Protein AF-A0A521EK55-F1 (afdb_monomer_lite)

Sequence (123 aa):
MVRRIFEGYASGLSARALAAALNAESVRSPGVGSGQWSFSTISGNAKRGTGILNNELYIGRLVWNRQRFIKDPGTGKRQTRPNPPEEWVIYLRIIDDDLWQRVKALQDDVQADLPPGTSHGLM

pLDDT: mean 73.56, std 17.61, range [38.31, 95.31]

Structure (mmCIF, N/CA/C/O backbone):
data_AF-A0A521EK55-F1
#
_entry.id   AF-A0A521EK55-F1
#
loop_
_atom_site.group_PDB
_atom_site.id
_atom_site.type_symbol
_atom_site.label_atom_id
_atom_site.label_alt_id
_atom_site.label_comp_id
_atom_site.label_asym_id
_atom_site.label_entity_id
_atom_site.label_seq_id
_atom_site.pdbx_PDB_ins_code
_atom_site.Cartn_x
_atom_site.Cartn_y
_atom_site.Cartn_z
_atom_site.occupancy
_atom_site.B_iso_or_equiv
_atom_site.auth_seq_id
_atom_site.auth_comp_id
_atom_site.auth_asym_id
_atom_site.auth_atom_id
_atom_site.pdbx_PDB_model_num
ATOM 1 N N . MET A 1 1 ? -2.452 5.890 -12.366 1.00 82.06 1 MET A N 1
ATOM 2 C CA . MET A 1 1 ? -1.361 5.352 -11.521 1.00 82.06 1 MET A CA 1
ATOM 3 C C . MET A 1 1 ? -1.876 4.453 -10.401 1.00 82.06 1 MET A C 1
ATOM 5 O O . MET A 1 1 ? -1.532 3.284 -10.395 1.00 82.06 1 MET A O 1
ATOM 9 N N . VAL A 1 2 ? -2.756 4.940 -9.516 1.00 85.06 2 VAL A N 1
ATOM 10 C CA . VAL A 1 2 ? -3.356 4.131 -8.430 1.00 85.06 2 VAL A CA 1
ATOM 11 C C . VAL A 1 2 ? -4.012 2.843 -8.947 1.00 85.06 2 VAL A C 1
ATOM 13 O O . VAL A 1 2 ? -3.672 1.769 -8.473 1.00 85.06 2 VAL A O 1
ATOM 16 N N . ARG A 1 3 ? -4.855 2.926 -9.988 1.00 87.31 3 ARG A N 1
ATOM 17 C CA . ARG A 1 3 ? -5.483 1.753 -10.628 1.00 87.31 3 ARG A CA 1
ATOM 18 C C . ARG A 1 3 ? -4.469 0.671 -11.034 1.00 87.31 3 ARG A C 1
ATOM 20 O O . ARG A 1 3 ? -4.626 -0.474 -10.643 1.00 87.31 3 ARG A O 1
ATOM 27 N N . ARG A 1 4 ? -3.382 1.061 -11.706 1.00 90.19 4 ARG A N 1
ATOM 28 C CA . ARG A 1 4 ? -2.299 0.156 -12.128 1.00 90.19 4 ARG A CA 1
ATOM 29 C C . ARG A 1 4 ? -1.608 -0.537 -10.949 1.00 90.19 4 ARG A C 1
ATOM 31 O O . ARG A 1 4 ? -1.253 -1.703 -11.051 1.00 90.19 4 ARG A O 1
ATOM 38 N N . ILE A 1 5 ? -1.404 0.177 -9.841 1.00 92.81 5 ILE A N 1
ATOM 39 C CA . ILE A 1 5 ? -0.825 -0.396 -8.615 1.00 92.81 5 ILE A CA 1
ATOM 40 C C . ILE A 1 5 ? -1.760 -1.460 -8.034 1.00 92.81 5 ILE A C 1
ATOM 42 O O . ILE A 1 5 ? -1.294 -2.534 -7.673 1.00 92.81 5 ILE A O 1
ATOM 46 N N . PHE A 1 6 ? -3.064 -1.177 -7.977 1.00 92.88 6 PHE A N 1
ATOM 47 C CA . PHE A 1 6 ? -4.069 -2.133 -7.507 1.00 92.88 6 PHE A CA 1
ATOM 48 C C . PHE A 1 6 ? -4.172 -3.355 -8.427 1.00 92.88 6 PHE A C 1
ATOM 50 O O . PHE A 1 6 ? -4.144 -4.477 -7.937 1.00 92.88 6 PHE A O 1
ATOM 57 N N . GLU A 1 7 ? -4.232 -3.153 -9.744 1.00 93.69 7 GLU A N 1
ATOM 58 C CA . GLU A 1 7 ? -4.298 -4.234 -10.737 1.00 93.69 7 GLU A CA 1
ATOM 59 C C . GLU A 1 7 ? -3.045 -5.113 -10.706 1.00 93.69 7 GLU A C 1
ATOM 61 O O . GLU A 1 7 ? -3.156 -6.332 -10.633 1.00 93.69 7 GLU A O 1
ATOM 66 N N . GLY A 1 8 ? -1.854 -4.508 -10.692 1.00 94.00 8 GLY A N 1
ATOM 67 C CA . GLY A 1 8 ? -0.599 -5.253 -10.626 1.00 94.00 8 GLY A CA 1
ATOM 68 C C . GLY A 1 8 ? -0.430 -6.017 -9.311 1.00 94.00 8 GLY A C 1
ATOM 69 O O . GLY A 1 8 ? 0.065 -7.140 -9.305 1.00 94.00 8 GLY A O 1
ATOM 70 N N . TYR A 1 9 ? -0.874 -5.443 -8.190 1.00 95.19 9 TYR A N 1
ATOM 71 C CA . TYR A 1 9 ? -0.860 -6.151 -6.910 1.00 95.19 9 TYR A CA 1
ATOM 72 C C . TYR A 1 9 ? -1.861 -7.315 -6.904 1.00 95.19 9 TYR A C 1
ATOM 74 O O . TYR A 1 9 ? -1.515 -8.420 -6.497 1.00 95.19 9 TYR A O 1
ATOM 82 N N . ALA A 1 10 ? -3.071 -7.101 -7.432 1.00 93.50 10 ALA A N 1
ATOM 83 C CA . ALA A 1 10 ? -4.088 -8.143 -7.579 1.00 93.50 10 ALA A CA 1
ATOM 84 C C . ALA A 1 10 ? -3.670 -9.261 -8.551 1.00 93.50 10 ALA A C 1
ATOM 86 O O . ALA A 1 10 ? -4.125 -10.391 -8.408 1.00 93.50 10 ALA A O 1
ATOM 87 N N . SER A 1 11 ? -2.778 -8.978 -9.506 1.00 93.56 11 SER A N 1
ATOM 88 C CA . SER A 1 11 ? -2.176 -9.986 -10.385 1.00 93.56 11 SER A CA 1
ATOM 89 C C . SER A 1 11 ? -0.963 -10.699 -9.766 1.00 93.56 11 SER A C 1
ATOM 91 O O . SER A 1 11 ? -0.262 -11.419 -10.472 1.00 93.56 11 SER A O 1
ATOM 93 N N . GLY A 1 12 ? -0.672 -10.477 -8.479 1.00 92.94 12 GLY A N 1
ATOM 94 C CA . GLY A 1 12 ? 0.390 -11.161 -7.735 1.00 92.94 12 GLY A CA 1
ATOM 95 C C . GLY A 1 12 ? 1.740 -10.438 -7.685 1.00 92.94 12 GLY A C 1
ATOM 96 O O . GLY A 1 12 ? 2.698 -10.981 -7.134 1.00 92.94 12 GLY A O 1
ATOM 97 N N . LEU A 1 13 ? 1.866 -9.215 -8.217 1.00 95.31 13 LEU A N 1
ATOM 98 C CA . LEU A 1 13 ? 3.109 -8.454 -8.063 1.00 95.31 13 LEU A CA 1
ATOM 99 C C . LEU A 1 13 ? 3.259 -7.959 -6.625 1.00 95.31 13 LEU A C 1
ATOM 101 O O . LEU A 1 13 ? 2.372 -7.324 -6.060 1.00 95.31 13 LEU A O 1
ATOM 105 N N . SER A 1 14 ? 4.444 -8.155 -6.046 1.00 95.25 14 SER A N 1
ATOM 106 C CA . SER A 1 14 ? 4.747 -7.565 -4.743 1.00 95.25 14 SER A CA 1
ATOM 107 C C . SER A 1 14 ? 4.822 -6.035 -4.831 1.00 95.25 14 SER A C 1
ATOM 109 O O . SER A 1 14 ? 5.241 -5.461 -5.838 1.00 95.25 14 SER A O 1
ATOM 111 N N . ALA A 1 15 ? 4.526 -5.341 -3.730 1.00 93.19 15 ALA A N 1
ATOM 112 C CA . ALA A 1 15 ? 4.696 -3.887 -3.664 1.00 93.19 15 ALA A CA 1
ATOM 113 C C . ALA A 1 15 ? 6.163 -3.436 -3.875 1.00 93.19 15 ALA A C 1
ATOM 115 O O . ALA A 1 15 ? 6.400 -2.300 -4.278 1.00 93.19 15 ALA A O 1
ATOM 116 N N . ARG A 1 16 ? 7.154 -4.319 -3.655 1.00 95.25 16 ARG A N 1
ATOM 117 C CA . ARG A 1 16 ? 8.564 -4.053 -3.997 1.00 95.25 16 ARG A CA 1
ATOM 118 C C . ARG A 1 16 ? 8.771 -4.077 -5.509 1.00 95.25 16 ARG A C 1
ATOM 120 O O . ARG A 1 16 ? 9.396 -3.163 -6.038 1.00 95.25 16 ARG A O 1
ATOM 127 N N . ALA A 1 17 ? 8.214 -5.080 -6.187 1.00 95.12 17 ALA A N 1
ATOM 128 C CA . ALA A 1 17 ? 8.273 -5.192 -7.641 1.00 95.12 17 ALA A CA 1
ATOM 129 C C . ALA A 1 17 ? 7.563 -4.013 -8.321 1.00 95.12 17 ALA A C 1
ATOM 131 O O . ALA A 1 17 ? 8.116 -3.410 -9.235 1.00 95.12 17 ALA A O 1
ATOM 132 N N . LEU A 1 18 ? 6.391 -3.616 -7.815 1.00 95.19 18 LEU A N 1
ATOM 133 C CA . LEU A 1 18 ? 5.672 -2.439 -8.306 1.00 95.19 18 LEU A CA 1
ATOM 134 C C . LEU A 1 18 ? 6.480 -1.149 -8.118 1.00 95.19 18 LEU A C 1
ATOM 136 O O . LEU A 1 18 ? 6.595 -0.368 -9.056 1.00 95.19 18 LEU A O 1
ATOM 140 N N . ALA A 1 19 ? 7.081 -0.929 -6.944 1.00 93.56 19 ALA A N 1
ATOM 141 C CA . ALA A 1 19 ? 7.916 0.251 -6.713 1.00 93.56 19 ALA A CA 1
ATOM 142 C C . ALA A 1 19 ? 9.135 0.288 -7.650 1.00 93.56 19 ALA A C 1
ATOM 144 O O . ALA A 1 19 ? 9.441 1.333 -8.220 1.00 93.56 19 ALA A O 1
ATOM 145 N N . ALA A 1 20 ? 9.807 -0.852 -7.840 1.00 94.50 20 ALA A N 1
ATOM 146 C CA . ALA A 1 20 ? 10.946 -0.961 -8.745 1.00 94.50 20 ALA A CA 1
ATOM 147 C C . ALA A 1 20 ? 10.552 -0.672 -10.201 1.00 94.50 20 ALA A C 1
ATOM 149 O O . ALA A 1 20 ? 11.220 0.124 -10.856 1.00 94.50 20 ALA A O 1
ATOM 150 N N . ALA A 1 21 ? 9.442 -1.246 -10.677 1.00 93.94 21 ALA A N 1
ATOM 151 C CA . ALA A 1 21 ? 8.931 -1.005 -12.025 1.00 93.94 21 ALA A CA 1
ATOM 152 C C . ALA A 1 21 ? 8.595 0.478 -12.252 1.00 93.94 21 ALA A C 1
ATOM 154 O O . ALA A 1 21 ? 9.042 1.080 -13.224 1.00 93.94 21 ALA A O 1
ATOM 155 N N . LEU A 1 22 ? 7.887 1.106 -11.309 1.00 91.88 22 LEU A N 1
ATOM 156 C CA . LEU A 1 22 ? 7.521 2.521 -11.409 1.00 91.88 22 LEU A CA 1
ATOM 157 C C . LEU A 1 22 ? 8.743 3.452 -11.390 1.00 91.88 22 LEU A C 1
ATOM 159 O O . LEU A 1 22 ? 8.761 4.452 -12.106 1.00 91.88 22 LEU A O 1
ATOM 163 N N . ASN A 1 23 ? 9.773 3.118 -10.610 1.00 92.56 23 ASN A N 1
ATOM 164 C CA . ASN A 1 23 ? 11.032 3.864 -10.604 1.00 92.56 23 ASN A CA 1
ATOM 165 C C . ASN A 1 23 ? 11.825 3.684 -11.902 1.00 92.56 23 ASN A C 1
ATOM 167 O O . ASN A 1 23 ? 12.367 4.664 -12.407 1.00 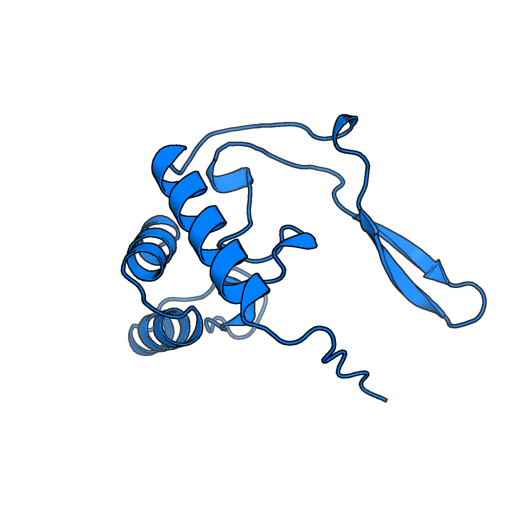92.56 23 ASN A O 1
ATOM 171 N N . ALA A 1 24 ? 11.879 2.468 -12.452 1.00 92.31 24 ALA A N 1
ATOM 172 C CA . ALA A 1 24 ? 12.539 2.197 -13.731 1.00 92.31 24 ALA A CA 1
ATOM 173 C C . ALA A 1 24 ? 11.883 2.979 -14.881 1.00 92.31 24 ALA A C 1
ATOM 175 O O . ALA A 1 24 ? 12.561 3.481 -15.772 1.00 92.31 24 ALA A O 1
ATOM 176 N N . GLU A 1 25 ? 10.568 3.168 -14.805 1.00 91.25 25 GLU A N 1
ATOM 177 C CA . GLU A 1 25 ? 9.789 3.985 -15.738 1.00 91.25 25 GLU A CA 1
ATOM 178 C C . GLU A 1 25 ? 9.851 5.493 -15.440 1.00 91.25 25 GLU A C 1
ATOM 180 O O . GLU A 1 25 ? 9.175 6.283 -16.096 1.00 91.25 25 GLU A O 1
ATOM 185 N N . SER A 1 26 ? 10.648 5.920 -14.453 1.00 88.50 26 SER A N 1
ATOM 186 C CA . SER A 1 26 ? 10.774 7.322 -14.028 1.00 88.50 26 SER A CA 1
ATOM 187 C C . SER A 1 26 ? 9.445 7.985 -13.629 1.00 88.50 26 SER A C 1
ATOM 189 O O . SER A 1 26 ? 9.297 9.209 -13.684 1.00 88.50 26 SER A O 1
ATOM 191 N N . VAL A 1 27 ? 8.467 7.195 -13.181 1.00 87.25 27 VAL A N 1
ATOM 192 C CA . VAL A 1 27 ? 7.207 7.712 -12.642 1.00 87.25 27 VAL A CA 1
ATOM 193 C C . VAL A 1 27 ? 7.483 8.330 -11.276 1.00 87.25 27 VAL A C 1
ATOM 195 O O . VAL A 1 27 ? 7.959 7.650 -10.371 1.00 87.25 27 VAL A O 1
ATOM 198 N N . ARG A 1 28 ? 7.107 9.596 -11.065 1.00 85.25 28 ARG A N 1
ATOM 199 C CA . ARG A 1 28 ? 7.237 10.219 -9.739 1.00 85.25 28 ARG A CA 1
ATOM 200 C C . ARG A 1 28 ? 6.209 9.682 -8.743 1.00 85.25 28 ARG A C 1
ATOM 202 O O . ARG A 1 28 ? 5.014 9.624 -9.035 1.00 85.25 28 ARG A O 1
ATOM 209 N N . SER A 1 29 ? 6.678 9.347 -7.545 1.00 84.31 29 SER A N 1
ATOM 210 C CA . SER A 1 29 ? 5.831 9.023 -6.397 1.00 84.31 29 SER A CA 1
ATOM 211 C C . SER A 1 29 ? 5.082 10.265 -5.898 1.00 84.31 29 SER A C 1
ATOM 213 O O . SER A 1 29 ? 5.666 11.351 -5.853 1.00 84.31 29 SER A O 1
ATOM 215 N N . PRO A 1 30 ? 3.817 10.125 -5.461 1.00 71.62 30 PRO A N 1
ATOM 216 C CA . PRO A 1 30 ? 3.110 11.184 -4.750 1.00 71.62 30 PRO A CA 1
ATOM 217 C C . PRO A 1 30 ? 3.766 11.463 -3.385 1.00 71.62 30 PRO A C 1
ATOM 219 O O . PRO A 1 30 ? 4.142 10.531 -2.673 1.00 71.62 30 PRO A O 1
ATOM 222 N N . GLY A 1 31 ? 3.889 12.744 -3.020 1.00 65.25 31 GLY A N 1
ATOM 223 C CA . GLY A 1 31 ? 4.433 13.202 -1.735 1.00 65.25 31 GLY A CA 1
ATOM 224 C C . GLY A 1 31 ? 5.575 14.218 -1.857 1.00 65.25 31 GLY A C 1
ATOM 225 O O . GLY A 1 31 ? 6.050 14.520 -2.950 1.00 65.25 31 GLY A O 1
ATOM 226 N N . VAL A 1 32 ? 6.007 14.754 -0.712 1.00 49.09 32 VAL A N 1
ATOM 227 C CA . VAL A 1 32 ? 7.135 15.694 -0.593 1.00 49.09 32 VAL A CA 1
ATOM 228 C C . VAL A 1 32 ? 8.395 14.880 -0.264 1.00 49.09 32 VAL A C 1
ATOM 230 O O . VAL A 1 32 ? 8.426 14.211 0.766 1.00 49.09 32 VAL A O 1
ATOM 233 N N . GLY A 1 33 ? 9.401 14.859 -1.147 1.00 62.12 33 GLY A N 1
ATOM 234 C CA . GLY A 1 33 ? 10.609 14.032 -0.983 1.00 62.12 33 GLY A CA 1
ATOM 235 C C . GLY A 1 33 ? 11.340 13.738 -2.300 1.00 62.12 33 GLY A C 1
ATOM 236 O O . GLY A 1 33 ? 11.152 14.455 -3.279 1.00 62.12 33 GLY A O 1
ATOM 237 N N . SER A 1 34 ? 12.146 12.665 -2.345 1.00 70.44 34 SER A N 1
ATOM 238 C CA . SER A 1 34 ? 12.995 12.280 -3.498 1.00 70.44 34 SER A CA 1
ATOM 239 C C . SER A 1 34 ? 12.234 11.943 -4.789 1.00 70.44 34 SER A C 1
ATOM 241 O O . SER A 1 34 ? 12.848 11.726 -5.830 1.00 70.44 34 SER A O 1
ATOM 243 N N . GLY A 1 35 ? 10.902 11.865 -4.735 1.00 79.31 35 GLY A N 1
ATOM 244 C CA . GLY A 1 35 ? 10.054 11.529 -5.877 1.00 79.31 35 GLY A CA 1
ATOM 245 C C . GLY A 1 35 ? 10.118 10.060 -6.299 1.00 79.31 35 GLY A C 1
ATOM 246 O O . GLY A 1 35 ? 9.466 9.706 -7.276 1.00 79.31 35 GLY A O 1
ATOM 247 N N . GLN A 1 36 ? 10.846 9.202 -5.580 1.00 88.38 36 GLN A N 1
ATOM 248 C CA . GLN A 1 36 ? 10.925 7.770 -5.869 1.00 88.38 36 GLN A CA 1
ATOM 249 C C . GLN A 1 36 ? 9.837 6.975 -5.146 1.00 88.38 36 GLN A C 1
ATOM 251 O O . GLN A 1 36 ? 9.461 7.268 -4.010 1.00 88.38 36 GLN A O 1
ATOM 256 N N . TRP A 1 37 ? 9.352 5.932 -5.809 1.00 91.81 37 TRP A N 1
ATOM 257 C CA . TRP A 1 37 ? 8.463 4.938 -5.235 1.00 91.81 37 TRP A CA 1
ATOM 258 C C . TRP A 1 37 ? 9.215 4.061 -4.247 1.00 91.81 37 TRP A C 1
ATOM 260 O O . TRP A 1 37 ? 10.292 3.544 -4.537 1.00 91.81 37 TRP A O 1
ATOM 270 N N . SER A 1 38 ? 8.609 3.840 -3.087 1.00 91.50 38 SER A N 1
ATOM 271 C CA . SER A 1 38 ? 9.092 2.874 -2.108 1.00 91.50 38 SER A CA 1
ATOM 272 C C . SER A 1 38 ? 8.025 1.816 -1.854 1.00 91.50 38 SER A C 1
ATOM 274 O O . SER A 1 38 ? 6.828 2.069 -2.019 1.00 91.50 38 SER A O 1
ATOM 276 N N . PHE A 1 39 ? 8.451 0.634 -1.404 1.00 90.88 39 PHE A N 1
ATOM 277 C CA . PHE A 1 39 ? 7.523 -0.404 -0.956 1.00 90.88 39 PHE A CA 1
ATOM 278 C C . PHE A 1 39 ? 6.553 0.136 0.099 1.00 90.88 39 PHE A C 1
ATOM 280 O O . PHE A 1 39 ? 5.358 -0.105 -0.018 1.00 90.88 39 PHE A O 1
ATOM 287 N N . SER A 1 40 ? 7.039 0.906 1.080 1.00 89.44 40 SER A N 1
ATOM 288 C CA . SER A 1 40 ? 6.208 1.446 2.162 1.00 89.44 40 SER A CA 1
ATOM 289 C C . SER A 1 40 ? 5.192 2.483 1.679 1.00 89.44 40 SER A C 1
ATOM 291 O O . SER A 1 40 ? 4.111 2.567 2.254 1.00 89.44 40 SER A O 1
ATOM 293 N N . THR A 1 41 ? 5.473 3.226 0.603 1.00 89.94 41 THR A N 1
ATOM 294 C CA . THR A 1 41 ? 4.481 4.107 -0.042 1.00 89.94 41 THR A CA 1
ATOM 295 C C . THR A 1 41 ? 3.309 3.300 -0.605 1.00 89.94 41 THR A C 1
ATOM 297 O O . THR A 1 41 ? 2.154 3.714 -0.504 1.00 89.94 41 THR A O 1
ATOM 300 N N . ILE A 1 42 ? 3.598 2.141 -1.200 1.00 92.25 42 ILE A N 1
ATOM 301 C CA . ILE A 1 42 ? 2.595 1.296 -1.8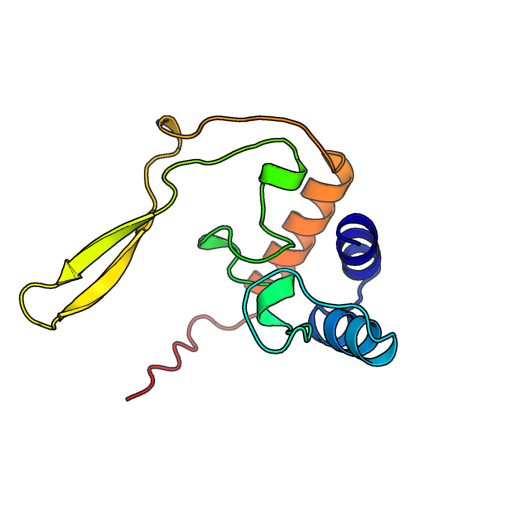50 1.00 92.25 42 ILE A CA 1
ATOM 302 C C . ILE A 1 42 ? 1.833 0.456 -0.817 1.00 92.25 42 ILE A C 1
ATOM 304 O O . ILE A 1 42 ? 0.607 0.538 -0.757 1.00 92.25 42 ILE A O 1
ATOM 308 N N . SER A 1 43 ? 2.545 -0.322 0.003 1.00 92.44 43 SER A N 1
ATOM 309 C CA . SER A 1 43 ? 1.958 -1.268 0.959 1.00 92.44 43 SER A CA 1
ATOM 310 C C . SER A 1 43 ? 1.502 -0.612 2.256 1.00 92.44 43 SER A C 1
ATOM 312 O O . SER A 1 43 ? 0.464 -0.993 2.785 1.00 92.44 43 SER A O 1
ATOM 314 N N . GLY A 1 44 ? 2.266 0.362 2.757 1.00 88.81 44 GLY A N 1
ATOM 315 C CA . GLY A 1 44 ? 2.067 1.019 4.045 1.00 88.81 44 GLY A CA 1
ATOM 316 C C . GLY A 1 44 ? 1.742 0.059 5.189 1.00 88.81 44 GLY A C 1
ATOM 317 O O . GLY A 1 44 ? 2.303 -1.029 5.292 1.00 88.81 44 GLY A O 1
ATOM 318 N N . ASN A 1 45 ? 0.868 0.486 6.096 1.00 87.12 45 ASN A N 1
ATOM 319 C CA . ASN A 1 45 ? 0.425 -0.317 7.227 1.00 87.12 45 ASN A CA 1
ATOM 320 C C . ASN A 1 45 ? -1.092 -0.498 7.148 1.00 87.12 45 ASN A C 1
ATOM 322 O O . ASN A 1 45 ? -1.836 0.470 7.326 1.00 87.12 45 ASN A O 1
ATOM 326 N N . ALA A 1 46 ? -1.530 -1.740 6.925 1.00 85.12 46 ALA A N 1
ATOM 327 C CA . ALA A 1 46 ? -2.940 -2.087 6.763 1.00 85.12 46 ALA A CA 1
ATOM 328 C C . ALA A 1 46 ? -3.777 -1.697 7.989 1.00 85.12 46 ALA A C 1
ATOM 330 O O . ALA A 1 46 ? -4.769 -0.987 7.852 1.00 85.12 46 ALA A O 1
ATOM 331 N N . LYS A 1 47 ? -3.310 -2.035 9.202 1.00 79.69 47 LYS A N 1
ATOM 332 C CA . LYS A 1 47 ? -3.992 -1.688 10.465 1.00 79.69 47 LYS A CA 1
ATOM 333 C C . LYS A 1 47 ? -4.136 -0.180 10.672 1.00 79.69 47 LYS A C 1
ATOM 335 O O . LYS A 1 47 ? -5.087 0.272 11.298 1.00 79.69 47 LYS A O 1
ATOM 340 N N . ARG A 1 48 ? -3.176 0.610 10.182 1.00 76.69 48 ARG A N 1
ATOM 341 C CA . ARG A 1 48 ? -3.194 2.079 10.288 1.00 76.69 48 ARG A CA 1
ATOM 342 C C . ARG A 1 48 ? -3.855 2.762 9.088 1.00 76.69 48 ARG A C 1
ATOM 344 O O . ARG A 1 48 ? -3.951 3.988 9.104 1.00 76.69 48 ARG A O 1
ATOM 351 N N . GLY A 1 49 ? -4.281 2.012 8.070 1.00 81.25 49 GLY A N 1
ATOM 352 C CA . GLY A 1 49 ? -4.864 2.562 6.846 1.00 81.25 49 GLY A CA 1
ATOM 353 C C . GLY A 1 49 ? -3.891 3.427 6.036 1.00 81.25 49 GLY A C 1
ATOM 354 O O . GLY A 1 49 ? -4.321 4.360 5.366 1.00 81.25 49 GLY A O 1
ATOM 355 N N . THR A 1 50 ? -2.577 3.190 6.140 1.00 84.69 50 THR A N 1
ATOM 356 C CA . THR A 1 50 ? -1.556 3.993 5.439 1.00 84.69 50 THR A CA 1
ATOM 357 C C . THR A 1 50 ? -1.019 3.273 4.210 1.00 84.69 50 THR A C 1
ATOM 359 O O . THR A 1 50 ? -1.036 2.048 4.155 1.00 84.69 50 THR A O 1
ATOM 362 N N . GLY A 1 51 ? -0.482 4.023 3.246 1.00 89.25 51 GLY A N 1
ATOM 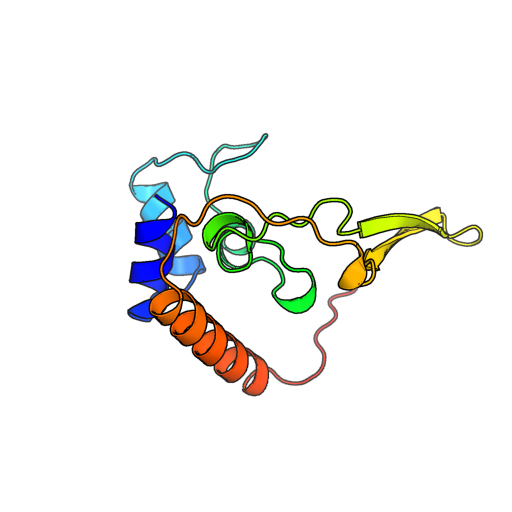363 C CA . GLY A 1 51 ? -0.030 3.486 1.959 1.00 89.25 51 GLY A CA 1
ATOM 364 C C . GLY A 1 51 ? -1.153 3.430 0.925 1.00 89.25 51 GLY A C 1
ATOM 365 O O . GLY A 1 51 ? -2.337 3.467 1.265 1.00 89.25 51 GLY A O 1
ATOM 366 N N . ILE A 1 52 ? -0.782 3.373 -0.354 1.00 90.56 52 ILE A N 1
ATOM 367 C CA . ILE A 1 52 ? -1.742 3.463 -1.464 1.00 90.56 52 ILE A CA 1
ATOM 368 C C . ILE A 1 52 ? -2.772 2.329 -1.426 1.00 90.56 52 ILE A C 1
ATOM 370 O O . ILE A 1 52 ? -3.958 2.595 -1.595 1.00 90.56 52 ILE A O 1
ATOM 374 N N . LEU A 1 53 ? -2.350 1.094 -1.142 1.00 92.88 53 LEU A N 1
ATOM 375 C CA . LEU A 1 53 ? -3.244 -0.074 -1.106 1.00 92.88 53 LEU A CA 1
ATOM 376 C C . LEU A 1 53 ? -4.248 -0.056 0.064 1.00 92.88 53 LEU A C 1
ATOM 378 O O . LEU A 1 53 ? -5.178 -0.860 0.099 1.00 92.88 53 LEU A O 1
ATOM 382 N N . ASN A 1 54 ? -4.080 0.853 1.030 1.00 90.75 54 ASN A N 1
ATOM 383 C CA . ASN A 1 54 ? -4.947 0.947 2.207 1.00 90.75 54 ASN A CA 1
ATOM 384 C C . ASN A 1 54 ? -5.727 2.257 2.286 1.00 90.75 54 ASN A C 1
ATOM 386 O O . ASN A 1 54 ? -6.504 2.439 3.221 1.00 90.75 54 ASN A O 1
ATOM 390 N N . ASN A 1 55 ? -5.530 3.170 1.335 1.00 87.19 55 ASN A N 1
ATOM 391 C CA . ASN A 1 55 ? -6.204 4.453 1.366 1.00 87.19 55 ASN A CA 1
ATOM 392 C C . ASN A 1 55 ? -7.652 4.313 0.880 1.00 87.19 55 ASN A C 1
ATOM 394 O O . ASN A 1 55 ? -7.938 4.251 -0.314 1.00 87.19 55 ASN A O 1
ATOM 398 N N . GLU A 1 56 ? -8.563 4.299 1.843 1.00 81.12 56 GLU A N 1
ATOM 399 C CA . GLU A 1 56 ? -10.008 4.179 1.652 1.00 81.12 56 GLU A CA 1
ATOM 400 C C . GLU A 1 56 ? -10.624 5.327 0.841 1.00 81.12 56 GLU A C 1
ATOM 402 O O . GLU A 1 56 ? -11.694 5.161 0.253 1.00 81.12 56 GLU A O 1
ATOM 407 N N . LEU A 1 57 ? -9.919 6.455 0.697 1.00 79.94 57 LEU A N 1
ATOM 408 C CA . LEU A 1 57 ? -10.315 7.503 -0.244 1.00 79.94 57 LEU A CA 1
ATOM 409 C C . LEU A 1 57 ? -10.495 6.963 -1.656 1.00 79.94 57 LEU A C 1
ATOM 411 O O . LEU A 1 57 ? -11.372 7.416 -2.382 1.00 79.94 57 LEU A O 1
ATOM 415 N N . TYR A 1 58 ? -9.702 5.966 -2.048 1.00 82.38 58 TYR A N 1
ATOM 416 C CA . TYR A 1 58 ? -9.817 5.390 -3.377 1.00 82.38 58 TYR A CA 1
ATOM 417 C C . TYR A 1 58 ? -11.117 4.611 -3.583 1.00 82.38 58 TYR A C 1
ATOM 419 O O . TYR A 1 58 ? -11.517 4.453 -4.722 1.00 82.38 58 TYR A O 1
ATOM 427 N N . ILE A 1 59 ? -11.837 4.206 -2.539 1.00 77.50 59 ILE A N 1
ATOM 428 C CA . ILE A 1 59 ? -13.198 3.643 -2.656 1.00 77.50 59 ILE A CA 1
ATOM 429 C C . ILE A 1 59 ? -14.282 4.637 -2.224 1.00 77.50 59 ILE A C 1
ATOM 431 O O . ILE A 1 59 ? -15.444 4.288 -2.016 1.00 77.50 59 ILE A O 1
ATOM 435 N N . GLY A 1 60 ? -13.910 5.907 -2.106 1.00 69.62 60 GLY A N 1
ATOM 436 C CA . GLY A 1 60 ? -14.824 6.979 -1.775 1.00 69.62 60 GLY A CA 1
ATOM 437 C C . GLY A 1 60 ? -15.094 7.135 -0.299 1.00 69.62 60 GLY A C 1
ATOM 438 O O . GLY A 1 60 ? -16.027 7.834 0.063 1.00 69.62 60 GLY A O 1
ATOM 439 N N . ARG A 1 61 ? -14.281 6.517 0.557 1.00 69.75 61 ARG A N 1
ATOM 440 C CA . ARG A 1 61 ? -14.319 6.671 2.008 1.00 69.75 61 ARG A CA 1
ATOM 441 C C . ARG A 1 61 ? -13.212 7.630 2.430 1.00 69.75 61 ARG A C 1
ATOM 443 O O . ARG A 1 61 ? -12.086 7.235 2.721 1.00 69.75 61 ARG A O 1
ATOM 450 N N . LEU A 1 62 ? -13.535 8.922 2.443 1.00 60.91 62 LEU A N 1
ATOM 451 C CA . LEU A 1 62 ? -12.732 9.897 3.171 1.00 60.91 62 LEU A CA 1
ATOM 452 C C . LEU A 1 62 ? -12.779 9.512 4.658 1.00 60.91 62 LEU A C 1
ATOM 454 O O . LEU A 1 62 ? -13.795 9.088 5.203 1.00 60.91 62 LEU A O 1
ATOM 458 N N . VAL A 1 63 ? -11.621 9.565 5.298 1.00 59.94 63 VAL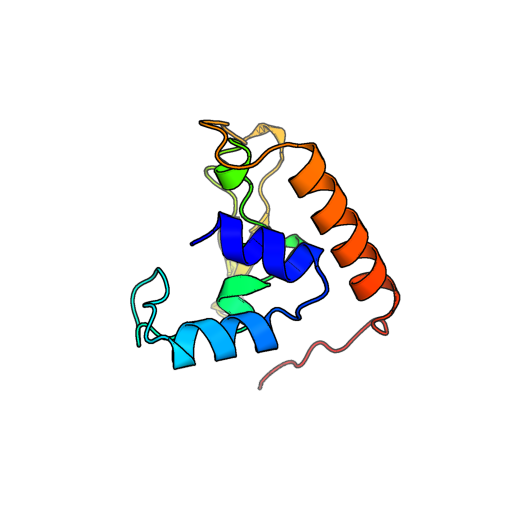 A N 1
ATOM 459 C CA . VAL A 1 63 ? -11.530 9.445 6.744 1.00 59.94 63 VAL A CA 1
ATOM 460 C C . VAL A 1 63 ? -10.683 10.611 7.198 1.00 59.94 63 VAL A C 1
ATOM 462 O O . VAL A 1 63 ? -9.452 10.584 7.130 1.00 59.94 63 VAL A O 1
ATOM 465 N N . TRP A 1 64 ? -11.368 11.683 7.569 1.00 48.19 64 TRP A N 1
ATOM 466 C CA . TRP A 1 64 ? -10.754 12.820 8.231 1.00 48.19 64 TRP A CA 1
ATOM 467 C C . TRP A 1 64 ? -10.563 12.478 9.714 1.00 48.19 64 TRP A C 1
ATOM 469 O O . TRP A 1 64 ? -11.323 11.690 10.262 1.00 48.19 64 TRP A O 1
ATOM 479 N N . ASN A 1 65 ? -9.529 13.028 10.358 1.00 57.53 65 ASN A N 1
ATOM 480 C CA . ASN A 1 65 ? -9.217 12.754 11.768 1.00 57.53 65 ASN A CA 1
ATOM 481 C C . ASN A 1 65 ? -8.900 11.263 12.068 1.00 57.53 65 ASN A C 1
ATOM 483 O O . ASN A 1 65 ? -9.435 10.698 13.006 1.00 57.53 65 ASN A O 1
ATOM 487 N N . ARG A 1 66 ? -8.024 10.584 11.302 1.00 59.31 66 ARG A N 1
ATOM 488 C CA . ARG A 1 66 ? -7.657 9.165 11.575 1.00 59.31 66 ARG A CA 1
ATOM 489 C C . ARG A 1 66 ? -6.782 8.962 12.807 1.00 59.31 66 ARG A C 1
ATOM 491 O O . ARG A 1 66 ? -6.722 7.853 13.333 1.00 59.31 66 ARG A O 1
ATOM 498 N N . GLN A 1 67 ? -6.005 9.973 13.182 1.00 55.88 67 GLN A N 1
ATOM 499 C CA . GLN A 1 67 ? -4.943 9.850 14.173 1.00 55.88 67 GLN A CA 1
ATOM 500 C C . GLN A 1 67 ? -4.789 11.163 14.932 1.00 55.88 67 GLN A C 1
ATOM 502 O O . GLN A 1 67 ? -4.625 12.213 14.312 1.00 55.88 67 GLN A O 1
ATOM 507 N N . ARG A 1 68 ? -4.750 11.097 16.265 1.00 55.00 68 ARG A N 1
ATOM 508 C CA . ARG A 1 68 ? -4.286 12.212 17.099 1.00 55.00 68 ARG A CA 1
ATOM 509 C C . ARG A 1 68 ? -2.887 11.930 17.628 1.00 55.00 68 ARG A C 1
ATOM 511 O O . ARG A 1 68 ? -2.583 10.820 18.069 1.00 55.00 68 ARG A O 1
ATOM 518 N N . PHE A 1 69 ? -2.028 12.942 17.582 1.00 51.19 69 PHE A N 1
ATOM 519 C CA . PHE A 1 69 ? -0.678 12.863 18.125 1.00 51.19 69 PHE A CA 1
ATOM 520 C C . PHE A 1 69 ? -0.722 13.201 19.611 1.00 51.19 69 PHE A C 1
ATOM 522 O O . PHE A 1 69 ? -0.832 14.368 19.979 1.00 51.19 69 PHE A O 1
ATOM 529 N N . ILE A 1 70 ? -0.631 12.183 20.465 1.00 54.03 70 ILE A N 1
ATOM 530 C CA . ILE A 1 70 ? -0.481 12.385 21.907 1.00 54.03 70 ILE A CA 1
ATOM 531 C C . ILE A 1 70 ? 1.012 12.325 22.219 1.00 54.03 70 ILE A C 1
ATOM 533 O O . ILE A 1 70 ? 1.695 11.356 21.871 1.00 54.03 70 ILE A O 1
ATOM 537 N N . LYS A 1 71 ? 1.530 13.389 22.833 1.00 44.91 71 LYS A N 1
ATOM 538 C CA . LYS A 1 71 ? 2.895 13.419 23.357 1.00 44.91 71 LYS A CA 1
ATOM 539 C C . LYS A 1 71 ? 2.897 12.694 24.701 1.00 44.91 71 LYS A C 1
ATOM 541 O O . LYS A 1 71 ? 2.153 13.080 25.597 1.00 44.91 71 LYS A O 1
ATOM 546 N N . ASP A 1 72 ? 3.704 11.646 24.817 1.00 51.66 72 ASP A N 1
ATOM 547 C CA . ASP A 1 72 ? 3.919 10.944 26.080 1.00 51.66 72 ASP A CA 1
ATOM 548 C C . ASP A 1 72 ? 4.630 11.887 27.080 1.00 51.66 72 ASP A C 1
ATOM 550 O O . ASP A 1 72 ? 5.712 12.391 26.748 1.00 51.66 72 ASP A O 1
ATOM 554 N N . PRO A 1 73 ? 4.046 12.180 28.261 1.00 56.97 73 PRO A N 1
ATOM 555 C CA . PRO A 1 73 ? 4.628 13.131 29.207 1.00 56.97 73 PRO A CA 1
ATOM 556 C C . PRO A 1 73 ? 5.929 12.639 29.857 1.00 56.97 73 PRO A C 1
ATOM 558 O O . PRO A 1 73 ? 6.696 13.466 30.340 1.00 56.97 73 PRO A O 1
ATOM 561 N N . GLY A 1 74 ? 6.192 11.327 29.869 1.00 57.97 74 GLY A N 1
ATOM 562 C CA . GLY A 1 74 ? 7.378 10.738 30.497 1.00 57.97 74 GLY A CA 1
ATOM 563 C C . GLY A 1 74 ? 8.530 10.475 29.527 1.00 57.97 74 GLY A C 1
ATOM 564 O O . GLY A 1 74 ? 9.688 10.538 29.922 1.00 57.97 74 GLY A O 1
ATOM 565 N N . THR A 1 75 ? 8.237 10.197 28.251 1.00 61.69 75 THR A N 1
ATOM 566 C CA . THR A 1 75 ? 9.263 9.790 27.265 1.00 61.69 75 THR A CA 1
ATOM 567 C C . THR A 1 75 ? 9.393 10.720 26.059 1.00 61.69 75 THR A C 1
ATOM 569 O O . THR A 1 75 ? 10.303 10.555 25.248 1.00 61.69 75 THR A O 1
ATOM 572 N N . GLY A 1 76 ? 8.480 11.684 25.888 1.00 57.53 76 GLY A N 1
ATOM 573 C CA . GLY A 1 76 ? 8.486 12.636 24.771 1.00 57.53 76 GLY A CA 1
ATOM 574 C C . GLY A 1 76 ? 8.196 12.026 23.391 1.00 57.53 76 GLY A C 1
ATOM 575 O O . GLY A 1 76 ? 8.104 12.767 22.408 1.00 57.53 76 GLY A O 1
ATOM 576 N N . LYS A 1 77 ? 8.015 10.703 23.291 1.00 47.50 77 LYS A N 1
ATOM 577 C CA . LY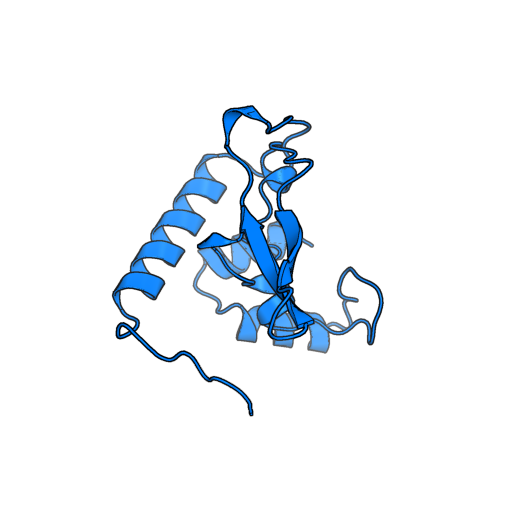S A 1 77 ? 7.749 10.003 22.030 1.00 47.50 77 LYS A CA 1
ATOM 578 C C . LYS A 1 77 ? 6.291 10.199 21.603 1.00 47.50 77 LYS A C 1
ATOM 580 O O . LYS A 1 77 ? 5.363 10.150 22.410 1.00 47.50 77 LYS A O 1
ATOM 585 N N . ARG A 1 78 ? 6.082 10.436 20.304 1.00 50.41 78 ARG A N 1
ATOM 586 C CA . ARG A 1 78 ? 4.747 10.544 19.698 1.00 50.41 78 ARG A CA 1
ATOM 587 C C . ARG A 1 78 ? 4.130 9.153 19.590 1.00 50.41 78 ARG A C 1
ATOM 589 O O . ARG A 1 78 ? 4.659 8.310 18.870 1.00 50.41 78 ARG A O 1
ATOM 596 N N . GLN A 1 79 ? 2.998 8.933 20.255 1.00 51.72 79 GLN A N 1
ATOM 597 C CA . GLN A 1 79 ? 2.193 7.730 20.055 1.00 51.72 79 GLN A CA 1
ATOM 598 C C . GLN A 1 79 ? 0.991 8.050 19.164 1.00 51.72 79 GLN A C 1
ATOM 600 O O . GLN A 1 79 ? 0.197 8.948 19.448 1.00 51.72 79 GLN A O 1
ATOM 605 N N . THR A 1 80 ? 0.868 7.300 18.072 1.00 45.66 80 THR A N 1
ATOM 606 C CA . THR A 1 80 ? -0.264 7.364 17.146 1.00 45.66 80 THR A CA 1
ATOM 607 C C . THR A 1 80 ? -1.397 6.488 17.670 1.00 45.66 80 THR A C 1
ATOM 609 O O . THR A 1 80 ? -1.211 5.277 17.792 1.00 45.66 80 THR A O 1
ATOM 612 N N . ARG A 1 81 ? -2.572 7.071 17.939 1.00 57.62 81 ARG A N 1
ATOM 613 C CA . ARG A 1 81 ? -3.793 6.321 18.284 1.00 57.62 81 ARG A CA 1
ATOM 614 C C . ARG A 1 81 ? -4.886 6.546 17.234 1.00 57.62 81 ARG A C 1
ATOM 616 O O . ARG A 1 81 ? -5.054 7.699 16.830 1.00 57.62 81 ARG A O 1
ATOM 623 N N . PRO A 1 82 ? -5.587 5.488 16.785 1.00 51.00 82 PRO A N 1
ATOM 624 C CA . PRO A 1 82 ? -6.707 5.620 15.862 1.00 51.00 82 PRO A CA 1
ATOM 625 C C . PRO A 1 82 ? -7.922 6.251 16.556 1.00 51.00 82 PRO A C 1
ATOM 627 O O . PRO A 1 82 ? -8.140 6.011 17.744 1.00 51.00 82 PRO A O 1
ATOM 630 N N . ASN A 1 83 ? -8.694 7.040 15.810 1.00 53.91 83 ASN A N 1
ATOM 631 C CA . ASN A 1 83 ? -9.988 7.568 16.256 1.00 53.91 83 ASN A CA 1
ATOM 632 C C . ASN A 1 83 ? -11.132 6.602 15.895 1.00 53.91 83 ASN A C 1
ATOM 634 O O . ASN A 1 83 ? -10.974 5.808 14.956 1.00 53.91 83 ASN A O 1
ATOM 638 N N . PRO A 1 84 ? -12.254 6.641 16.636 1.00 63.47 84 PRO A N 1
ATOM 639 C CA . PRO A 1 84 ? -13.360 5.713 16.445 1.00 63.47 84 PRO A CA 1
ATOM 640 C C . PRO A 1 84 ? -14.008 5.844 15.051 1.00 63.47 84 PRO A C 1
ATOM 642 O O . PRO A 1 84 ? -14.019 6.938 14.479 1.00 63.47 84 PRO A O 1
ATOM 645 N N . PRO A 1 85 ? -14.540 4.741 14.484 1.00 58.66 85 PRO A N 1
ATOM 646 C CA . PRO A 1 85 ? -15.166 4.725 13.159 1.00 58.66 85 PRO A CA 1
ATOM 647 C C . PRO A 1 85 ? -16.355 5.673 12.998 1.00 58.66 85 PRO A C 1
ATOM 649 O O . PRO A 1 85 ? -16.633 6.116 11.886 1.00 58.66 85 PRO A O 1
ATOM 652 N N . GLU A 1 86 ? -17.042 6.002 14.095 1.00 53.88 86 GLU A N 1
ATOM 653 C CA . GLU A 1 86 ? -18.189 6.919 14.080 1.00 53.88 86 GLU A CA 1
ATOM 654 C C . GLU A 1 86 ? -17.814 8.353 13.658 1.00 53.88 86 GLU A C 1
ATOM 656 O O . GLU A 1 86 ? -18.674 9.113 13.221 1.00 53.88 86 GLU A O 1
ATOM 661 N N . GLU A 1 87 ? -16.534 8.724 13.754 1.00 50.50 87 GLU A N 1
ATOM 662 C CA . GLU A 1 87 ? -16.029 10.053 13.383 1.00 50.50 87 GLU A CA 1
ATOM 663 C C . GLU A 1 87 ? -15.609 10.158 11.899 1.00 50.50 87 GLU A C 1
ATOM 665 O O . GLU A 1 87 ? -15.075 11.182 11.466 1.00 50.50 87 GLU A O 1
ATOM 670 N N . TRP A 1 88 ? -15.801 9.106 11.096 1.00 59.00 88 TRP A N 1
ATOM 671 C CA . TRP A 1 88 ? -15.318 9.052 9.712 1.00 59.00 88 TRP A CA 1
ATOM 672 C C . TRP A 1 88 ? -16.300 9.731 8.729 1.00 59.00 88 TRP A C 1
ATOM 674 O O . TRP A 1 88 ? -17.502 9.486 8.770 1.00 59.00 88 TRP A O 1
ATOM 684 N N . VAL A 1 89 ? -15.798 10.556 7.794 1.00 46.19 89 VAL A N 1
ATOM 685 C CA . VAL A 1 89 ? -16.613 11.319 6.811 1.00 46.19 89 VAL A CA 1
ATOM 686 C C . VAL A 1 89 ? -16.213 10.982 5.370 1.00 46.19 89 VAL A C 1
ATOM 688 O O . VAL A 1 89 ? -15.106 11.331 4.993 1.00 46.19 89 VAL A O 1
ATOM 691 N N . ILE A 1 90 ? -17.115 10.412 4.554 1.00 51.84 90 ILE A N 1
ATOM 692 C CA . ILE A 1 90 ? -16.881 9.664 3.287 1.00 51.84 90 ILE A CA 1
ATOM 693 C C . ILE A 1 90 ? -17.141 10.508 1.998 1.00 51.84 90 ILE A C 1
ATOM 695 O O . ILE A 1 90 ? -18.209 11.101 1.896 1.00 51.84 90 ILE A O 1
ATOM 699 N N . TYR A 1 91 ? -16.236 10.519 0.987 1.00 51.88 91 TYR A N 1
ATOM 700 C CA . TYR A 1 91 ? -16.446 11.113 -0.364 1.00 51.88 91 TYR A CA 1
ATOM 701 C C . TYR A 1 91 ? -15.682 10.411 -1.521 1.00 51.88 91 TYR A C 1
ATOM 703 O O . TYR A 1 91 ? -14.527 10.038 -1.339 1.00 51.88 91 TYR A O 1
ATOM 711 N N . LEU A 1 92 ? -16.330 10.363 -2.709 1.00 52.88 92 LEU A N 1
ATOM 712 C CA . LEU A 1 92 ? -15.931 10.009 -4.105 1.00 52.88 92 LEU A CA 1
ATOM 713 C C . LEU A 1 92 ? -15.046 8.771 -4.385 1.00 52.88 92 LEU A C 1
ATOM 715 O O . LEU A 1 92 ? -13.837 8.764 -4.174 1.00 52.88 92 LEU A O 1
ATOM 719 N N . ARG A 1 93 ? -15.676 7.748 -4.985 1.00 59.94 93 ARG A N 1
ATOM 720 C CA . ARG A 1 93 ? -15.147 6.405 -5.289 1.00 59.94 93 ARG A CA 1
ATOM 721 C C . ARG A 1 93 ? -14.305 6.379 -6.576 1.00 59.94 93 ARG A C 1
ATOM 723 O O . ARG A 1 93 ? -14.795 6.719 -7.645 1.00 59.94 93 ARG A O 1
ATOM 730 N N . ILE A 1 94 ? -13.039 5.965 -6.472 1.00 66.88 94 ILE A N 1
ATOM 731 C CA . ILE A 1 94 ? -12.054 5.862 -7.574 1.00 66.88 94 ILE A CA 1
ATOM 732 C C . ILE A 1 94 ? -11.859 4.394 -8.032 1.00 66.88 94 ILE A C 1
ATOM 734 O O . ILE A 1 94 ? -11.482 4.145 -9.180 1.00 66.88 94 ILE A O 1
ATOM 738 N N . ILE A 1 95 ? -12.123 3.425 -7.152 1.00 74.50 95 ILE A N 1
ATOM 739 C CA . ILE A 1 95 ? -11.920 1.979 -7.303 1.00 74.50 95 ILE A CA 1
ATOM 740 C C . ILE A 1 95 ? -13.222 1.250 -6.950 1.00 74.50 95 ILE A C 1
ATOM 742 O O . ILE A 1 95 ? -13.938 1.666 -6.040 1.00 74.50 95 ILE A O 1
ATOM 746 N N . ASP A 1 96 ? -13.515 0.179 -7.685 1.00 79.56 96 ASP A N 1
ATOM 747 C CA . ASP A 1 96 ? -14.688 -0.669 -7.468 1.00 79.56 96 ASP A CA 1
ATOM 748 C C . ASP A 1 96 ? -14.554 -1.555 -6.210 1.00 79.56 96 ASP A C 1
ATOM 750 O O . ASP A 1 96 ? -13.442 -1.947 -5.835 1.00 79.56 96 ASP A O 1
ATOM 754 N N . ASP A 1 97 ? -15.682 -1.876 -5.570 1.00 78.44 97 ASP A N 1
ATOM 755 C CA . ASP A 1 97 ? -15.721 -2.636 -4.316 1.00 78.44 97 ASP A CA 1
ATOM 756 C C . ASP A 1 97 ? -15.158 -4.059 -4.490 1.00 78.44 97 ASP A C 1
ATOM 758 O O . ASP A 1 97 ? -14.446 -4.543 -3.608 1.00 78.44 97 ASP A O 1
ATOM 762 N N . ASP A 1 98 ? -15.356 -4.704 -5.642 1.00 81.81 98 ASP A N 1
ATOM 763 C CA . ASP A 1 98 ? -14.859 -6.064 -5.879 1.00 81.81 98 ASP A CA 1
ATOM 764 C C . ASP A 1 98 ? -13.332 -6.116 -5.965 1.00 81.81 98 ASP A C 1
ATOM 766 O O . ASP A 1 98 ? -12.699 -7.094 -5.551 1.00 81.81 98 ASP A O 1
ATOM 770 N N . LEU A 1 99 ? -12.721 -5.068 -6.525 1.00 81.62 99 LEU A N 1
ATOM 771 C CA . LEU A 1 99 ? -11.266 -4.942 -6.584 1.00 81.62 99 LEU A CA 1
ATOM 772 C C . LEU A 1 99 ? -10.702 -4.639 -5.193 1.00 81.62 99 LEU A C 1
ATOM 774 O O . LEU A 1 99 ? -9.654 -5.167 -4.822 1.00 81.62 99 LEU A O 1
ATOM 778 N N . TRP A 1 100 ? -11.414 -3.838 -4.399 1.00 83.25 100 TRP A N 1
ATOM 779 C CA . TRP A 1 100 ? -11.038 -3.569 -3.015 1.00 83.25 100 TRP A CA 1
ATOM 780 C C . TRP A 1 100 ? -11.055 -4.835 -2.154 1.00 83.25 100 TRP A C 1
ATOM 782 O O . TRP A 1 100 ? -10.064 -5.126 -1.483 1.00 83.25 100 TRP A O 1
ATOM 792 N N . GLN A 1 101 ? -12.140 -5.613 -2.201 1.00 86.88 101 GLN A N 1
ATOM 793 C CA . GLN A 1 101 ? -12.278 -6.824 -1.387 1.00 86.88 101 GLN A CA 1
ATOM 794 C C . GLN A 1 101 ? -11.232 -7.882 -1.745 1.00 86.88 101 GLN A C 1
ATOM 796 O O . GLN A 1 101 ? -10.601 -8.446 -0.852 1.00 86.88 101 GLN A O 1
ATOM 801 N N . ARG A 1 102 ? -10.968 -8.093 -3.043 1.00 87.88 102 ARG A N 1
ATOM 802 C CA . ARG A 1 102 ? -9.913 -9.014 -3.497 1.00 87.88 102 ARG A CA 1
ATOM 803 C C . ARG A 1 102 ? -8.537 -8.646 -2.945 1.00 87.88 102 ARG A C 1
ATOM 805 O O . ARG A 1 102 ? -7.803 -9.524 -2.503 1.00 87.88 102 ARG A O 1
ATOM 812 N N . VAL A 1 103 ? -8.194 -7.357 -2.927 1.00 86.25 103 VAL A N 1
ATOM 813 C CA . VAL A 1 103 ? -6.916 -6.895 -2.363 1.00 86.25 103 VAL A CA 1
ATOM 814 C C . VAL A 1 103 ? -6.857 -7.109 -0.848 1.00 86.25 103 VAL A C 1
ATOM 816 O O . VAL A 1 103 ? -5.803 -7.490 -0.347 1.00 86.25 103 VAL A O 1
ATOM 819 N N . LYS A 1 104 ? -7.958 -6.899 -0.112 1.00 89.00 104 LYS A N 1
ATOM 820 C CA . LYS A 1 104 ? -7.986 -7.125 1.344 1.00 89.00 104 LYS A CA 1
ATOM 821 C C . LYS A 1 104 ? -7.818 -8.591 1.722 1.00 89.00 104 LYS A C 1
ATOM 823 O O . LYS A 1 104 ? -6.992 -8.873 2.581 1.00 89.00 104 LYS A O 1
ATOM 828 N N . ALA A 1 105 ? -8.479 -9.502 1.012 1.00 86.88 105 ALA A N 1
ATOM 829 C CA . ALA A 1 105 ? -8.300 -10.937 1.223 1.00 86.88 105 ALA A CA 1
ATOM 830 C C . ALA A 1 105 ? -6.829 -11.369 1.050 1.00 86.88 105 ALA A C 1
ATOM 832 O O . ALA A 1 105 ? -6.271 -12.036 1.913 1.00 86.88 105 ALA A O 1
ATOM 833 N N . LEU A 1 106 ? -6.160 -10.891 -0.007 1.00 84.81 106 LEU A N 1
ATOM 834 C CA . LEU A 1 106 ? -4.736 -11.174 -0.231 1.00 84.81 106 LEU A CA 1
ATOM 835 C C . LEU A 1 106 ? -3.828 -10.603 0.871 1.00 84.81 106 LEU A C 1
ATOM 837 O O . LEU A 1 106 ? -2.810 -11.205 1.206 1.00 84.81 106 LEU A O 1
ATOM 841 N N . GLN A 1 107 ? -4.156 -9.429 1.421 1.00 81.88 107 GLN A N 1
ATOM 842 C CA . GLN A 1 107 ? -3.393 -8.853 2.532 1.00 81.88 107 GLN A CA 1
ATOM 843 C C . GLN A 1 107 ? -3.530 -9.685 3.807 1.00 81.88 107 GLN A C 1
ATOM 845 O O . GLN A 1 107 ? -2.538 -9.846 4.517 1.00 81.88 107 GLN A O 1
ATOM 850 N N . ASP A 1 108 ? -4.726 -10.196 4.086 1.00 80.62 108 ASP A N 1
ATOM 851 C CA . ASP A 1 108 ? -4.986 -11.009 5.271 1.00 80.62 108 ASP A CA 1
ATOM 852 C C . ASP A 1 108 ? -4.252 -12.355 5.195 1.00 80.62 108 ASP A C 1
ATOM 854 O O . ASP A 1 108 ? -3.615 -12.739 6.176 1.00 80.62 108 ASP A O 1
ATOM 858 N N . ASP A 1 109 ? -4.210 -12.995 4.023 1.00 78.06 109 ASP A N 1
ATOM 859 C CA . ASP A 1 109 ? -3.436 -14.227 3.802 1.00 78.06 109 ASP A CA 1
ATOM 860 C C . ASP A 1 109 ? -1.929 -14.003 4.015 1.00 78.06 109 ASP A C 1
ATOM 862 O O . ASP A 1 109 ? -1.270 -14.736 4.751 1.00 78.06 109 ASP A O 1
ATOM 866 N N . VAL A 1 110 ? -1.371 -12.925 3.447 1.00 75.62 110 VAL A N 1
ATOM 867 C CA . VAL A 1 110 ? 0.051 -12.579 3.633 1.00 75.62 110 VAL A CA 1
ATOM 868 C C . VAL A 1 110 ? 0.362 -12.230 5.093 1.00 75.62 110 VAL 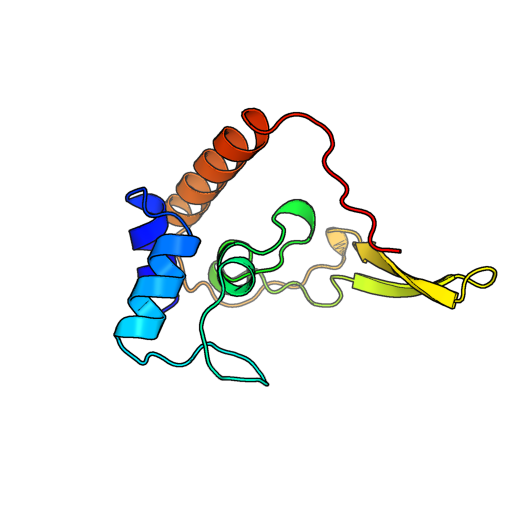A C 1
ATOM 870 O O . VAL A 1 110 ? 1.459 -12.501 5.582 1.00 75.62 110 VAL A O 1
ATOM 873 N N . GLN A 1 111 ? -0.578 -11.605 5.802 1.00 66.25 111 GLN A N 1
ATOM 874 C CA . GLN A 1 111 ? -0.436 -11.269 7.217 1.00 66.25 111 GLN A CA 1
ATOM 875 C C . GLN A 1 111 ? -0.536 -12.521 8.108 1.00 66.25 111 GLN A C 1
ATOM 877 O O . GLN A 1 111 ? 0.134 -12.560 9.141 1.00 66.25 111 GLN A O 1
ATOM 882 N N . ALA A 1 112 ? -1.335 -13.519 7.721 1.00 66.75 112 ALA A N 1
ATOM 883 C CA . ALA A 1 112 ? -1.471 -14.797 8.420 1.00 66.75 112 ALA A CA 1
ATOM 884 C C . ALA A 1 112 ? -0.208 -15.669 8.305 1.00 66.75 112 ALA A C 1
ATOM 886 O O . ALA A 1 112 ? 0.156 -16.337 9.272 1.00 66.75 112 ALA A O 1
ATOM 887 N N . ASP A 1 113 ? 0.499 -15.591 7.176 1.00 58.97 113 ASP A N 1
ATOM 888 C CA . ASP A 1 113 ? 1.765 -16.303 6.943 1.00 58.97 113 ASP A CA 1
ATOM 889 C C . ASP A 1 113 ? 2.988 -15.646 7.618 1.00 58.97 113 ASP A C 1
ATOM 891 O O . ASP A 1 113 ? 4.065 -16.244 7.700 1.00 58.97 113 ASP A O 1
ATOM 895 N N . LEU A 1 114 ? 2.858 -14.413 8.124 1.00 53.00 114 LEU A N 1
ATOM 896 C CA . LEU A 1 114 ? 3.936 -13.728 8.838 1.00 53.00 114 LEU A CA 1
ATOM 897 C C . LEU A 1 114 ? 3.960 -14.143 10.324 1.00 53.00 114 LEU A C 1
ATOM 899 O O . LEU A 1 114 ? 2.961 -13.961 11.024 1.00 53.00 114 LEU A O 1
ATOM 903 N N . PRO A 1 115 ? 5.099 -14.623 10.866 1.00 47.31 115 PRO A N 1
ATOM 904 C CA . PRO A 1 115 ? 5.181 -15.015 12.269 1.00 47.31 115 PRO A CA 1
ATOM 905 C C . PRO A 1 115 ? 4.879 -13.820 13.194 1.00 47.31 115 PRO A C 1
ATOM 907 O O . PRO A 1 115 ? 5.305 -12.689 12.917 1.00 47.31 115 PRO A O 1
ATOM 910 N N . PRO A 1 116 ? 4.156 -14.030 14.311 1.00 45.47 116 PRO A N 1
ATOM 911 C CA . PRO A 1 116 ? 3.779 -12.947 15.201 1.00 45.47 116 PRO A CA 1
ATOM 912 C C . PRO A 1 116 ? 5.023 -12.408 15.914 1.00 45.47 116 PRO A C 1
ATOM 914 O O . PRO A 1 116 ? 5.564 -13.030 16.820 1.00 45.47 116 PRO A O 1
ATOM 917 N N . GLY A 1 117 ? 5.454 -11.211 15.513 1.00 57.19 117 GLY A N 1
ATOM 918 C CA . GLY A 1 117 ? 6.467 -10.437 16.226 1.00 57.19 117 GLY A CA 1
ATOM 919 C C . GLY A 1 117 ? 7.790 -10.303 15.482 1.00 57.19 117 GLY A C 1
ATOM 920 O O . GLY A 1 117 ? 8.762 -10.997 15.747 1.00 57.19 117 GLY A O 1
ATOM 921 N N . THR A 1 118 ? 7.894 -9.282 14.638 1.00 46.75 118 THR A N 1
ATOM 922 C CA . THR A 1 118 ? 9.180 -8.606 14.431 1.00 46.75 118 THR A CA 1
ATOM 923 C C . THR A 1 118 ? 8.949 -7.107 14.544 1.00 46.75 118 THR A C 1
ATOM 925 O O . THR A 1 118 ? 8.972 -6.358 13.572 1.00 46.75 118 THR A O 1
ATOM 928 N N . SER A 1 119 ? 8.687 -6.662 15.776 1.00 41.56 119 SER A N 1
ATOM 929 C CA . SER A 1 119 ? 8.953 -5.276 16.156 1.00 41.56 119 SER A CA 1
ATOM 930 C C . SER A 1 119 ? 10.466 -5.083 16.124 1.00 41.56 119 SER A C 1
ATOM 932 O O . SER A 1 119 ? 11.147 -5.374 17.101 1.00 41.56 119 SER A O 1
ATOM 934 N N . HIS A 1 120 ? 11.006 -4.602 15.004 1.00 38.31 120 HIS A N 1
ATOM 935 C CA . HIS A 1 120 ? 12.319 -3.964 15.022 1.00 38.31 120 HIS A CA 1
ATOM 936 C C . HIS A 1 120 ? 12.163 -2.619 15.743 1.00 38.31 120 HIS A C 1
ATOM 938 O O . HIS A 1 120 ? 11.811 -1.599 15.151 1.00 38.31 120 HIS A O 1
ATOM 944 N N . GLY A 1 121 ? 12.344 -2.657 17.063 1.00 39.38 121 GLY A N 1
ATOM 945 C CA . GLY A 1 121 ? 12.635 -1.475 17.856 1.00 39.38 121 GLY A CA 1
ATOM 946 C C . GLY A 1 121 ? 14.022 -0.979 17.472 1.00 39.38 121 GLY A C 1
ATOM 947 O O . GLY A 1 121 ? 15.013 -1.639 17.764 1.00 39.38 121 GLY A O 1
ATOM 948 N N . LEU A 1 122 ? 14.082 0.162 16.791 1.00 40.38 122 LEU A N 1
ATOM 949 C CA . LEU A 1 122 ? 15.319 0.918 16.640 1.00 40.38 122 LEU A CA 1
ATOM 950 C C . LEU A 1 122 ? 15.550 1.703 17.938 1.00 40.38 122 LEU A C 1
ATOM 952 O O . LEU A 1 122 ? 14.721 2.541 18.317 1.00 40.38 122 LEU A O 1
ATOM 956 N N . MET A 1 123 ? 16.637 1.343 18.629 1.00 46.78 123 MET A N 1
ATOM 957 C CA . MET A 1 123 ? 17.395 2.254 19.492 1.00 46.78 123 MET A CA 1
ATOM 958 C C . MET A 1 123 ? 17.973 3.397 18.661 1.00 46.78 123 MET A C 1
ATOM 960 O O . MET A 1 123 ? 18.287 3.155 17.473 1.00 46.78 123 MET A O 1
#

InterPro domains:
  IPR011109 DNA-binding recombinase domain [PF07508] (2-107)
  IPR038109 DNA-binding recombinase domain superfamily [G3DSA:3.90.1750.20] (1-109)
  IPR050639 Site-specific recombinase resolvase [PTHR30461] (2-107)

Organism: NCBI:txid1197861

Secondary structure (DSSP, 8-state):
-HHHHHHHHHTT--HHHHHHHHHHTTPPPSSSSS----HHHHH--TTTT-SGGG-GGGBT----S-EEEEEPTTT-PEEEEEPPGGG-----B-S-HHHHHHHHHHHHHHHHSS-S-------

Radius of gyration: 16.14 Å; chains: 1; bounding box: 36×32×46 Å

Foldseek 3Di:
DLVCLLVCVLVPDQLQNVQVVCVVVVQFDPDDDPRGGDSCQAVPDCVLLHHSLSPCVQQFWAFPQQWDFDQDPPPRDTDTDGDDPVNTDGGDHNDDPVSNVSSVVVVVVVVVPDPPDDPPDDD